Protein AF-A0A3D2B593-F1 (afdb_monomer_lite)

Radius of gyration: 23.23 Å; chains: 1; bounding box: 42×54×60 Å

pLDDT: mean 87.61, std 13.15, range [42.5, 98.06]

Secondary structure (DSSP, 8-state):
----------------HHHHHHHHHHHHHHHHHHHH-HHHHHHHHHHHHHHHHHHHHHHHHHHHHHHHHHHHHHHHSGGGG--SS-TT---SS-HHHHHHHHHHHH--HHHHHH-

Foldseek 3Di:
DDDPPPPPPPPPPDPPCVVVVVVVVVVVVLVVCCVVCVVVNVVVVVVVVVVCCVPCVVVVVVVVVVVVVVVVCCCPDPVVVDDPDPPPDDDPDDPVVVVVVVVVVPDDPCVVVPD

Sequence (115 aa):
MSENNTIPQKSESKINKAVFYTSALLIFLLVAFAAIFPDVADKNFKLLQQQIFTNASWFYILAVALILLSVTFLGLSRYGDIKLGPDHAQPDFSYHSWFAMLFSAGMGIGLMFFG

Structure (mmCIF, N/CA/C/O backbone):
data_AF-A0A3D2B593-F1
#
_entry.id   AF-A0A3D2B593-F1
#
loop_
_atom_site.group_PDB
_atom_site.id
_atom_site.type_symbol
_atom_site.label_atom_id
_atom_site.label_alt_id
_atom_site.label_comp_id
_atom_site.label_asym_id
_atom_site.label_entity_id
_atom_site.label_seq_id
_atom_site.pdbx_PDB_ins_code
_atom_site.Cartn_x
_atom_site.Cartn_y
_atom_site.Cartn_z
_atom_site.occupancy
_atom_site.B_iso_or_equiv
_atom_site.auth_seq_id
_atom_site.auth_comp_id
_atom_site.auth_asym_id
_atom_site.auth_atom_id
_atom_site.pdbx_PDB_model_num
ATOM 1 N N . MET A 1 1 ? 2.893 -36.546 -38.724 1.00 47.88 1 MET A N 1
ATOM 2 C CA . MET A 1 1 ? 3.255 -37.332 -37.524 1.00 47.88 1 MET A CA 1
ATOM 3 C C . MET A 1 1 ? 4.304 -36.510 -36.778 1.00 47.88 1 MET A C 1
ATOM 5 O O . MET A 1 1 ? 5.414 -36.428 -37.273 1.00 47.88 1 MET A O 1
ATOM 9 N N . SER A 1 2 ? 4.013 -35.723 -35.745 1.00 42.50 2 SER A N 1
ATOM 10 C CA . SER A 1 2 ? 3.053 -35.930 -34.658 1.00 42.50 2 SER A CA 1
ATOM 11 C C . SER A 1 2 ? 2.514 -34.588 -34.144 1.00 42.50 2 SER A C 1
ATOM 13 O O . SER A 1 2 ? 3.289 -33.727 -33.736 1.00 42.50 2 SER A O 1
ATOM 15 N N . GLU A 1 3 ? 1.191 -34.425 -34.148 1.00 51.22 3 GLU A N 1
ATOM 16 C CA . GLU A 1 3 ? 0.495 -33.386 -33.384 1.00 51.22 3 GLU A CA 1
ATOM 17 C C . GLU A 1 3 ? 0.618 -33.732 -31.896 1.00 51.22 3 GLU A C 1
ATOM 19 O O . GLU A 1 3 ? 0.058 -34.724 -31.429 1.00 51.22 3 GLU A O 1
ATOM 24 N N . ASN A 1 4 ? 1.403 -32.957 -31.146 1.00 47.59 4 ASN A N 1
ATOM 25 C CA . ASN A 1 4 ? 1.475 -33.107 -29.699 1.00 47.59 4 ASN A CA 1
ATOM 26 C C . ASN A 1 4 ? 0.352 -32.269 -29.077 1.00 47.59 4 ASN A C 1
ATOM 28 O O . ASN A 1 4 ? 0.497 -31.066 -28.870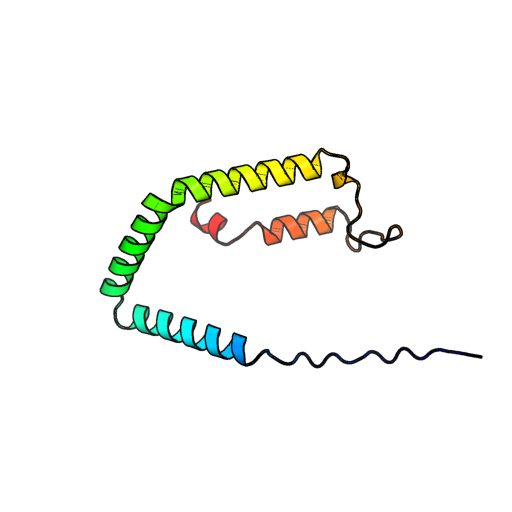 1.00 47.59 4 ASN A O 1
ATOM 32 N N . ASN A 1 5 ? -0.785 -32.922 -28.837 1.00 55.38 5 ASN A N 1
ATOM 33 C CA . ASN A 1 5 ? -1.929 -32.393 -28.104 1.00 55.38 5 ASN A CA 1
ATOM 34 C C . ASN A 1 5 ? -1.509 -31.938 -26.697 1.00 55.38 5 ASN A C 1
ATOM 36 O O . ASN A 1 5 ? -1.532 -32.719 -25.744 1.00 55.38 5 ASN A O 1
ATOM 40 N N . THR A 1 6 ? -1.177 -30.660 -26.533 1.00 55.84 6 THR A N 1
ATOM 41 C CA . THR A 1 6 ? -1.102 -30.026 -25.215 1.00 55.84 6 THR A CA 1
ATOM 42 C C . THR A 1 6 ? -2.525 -29.780 -24.727 1.00 55.84 6 THR A C 1
ATOM 44 O O . THR A 1 6 ? -3.096 -28.710 -24.933 1.00 55.84 6 THR A O 1
ATOM 47 N N . ILE A 1 7 ? -3.124 -30.809 -24.123 1.00 59.69 7 ILE A N 1
ATOM 48 C CA . ILE A 1 7 ? -4.395 -30.704 -23.402 1.00 59.69 7 ILE A CA 1
ATOM 49 C C . ILE A 1 7 ? -4.259 -29.534 -22.414 1.00 59.69 7 ILE A C 1
ATOM 51 O O . ILE A 1 7 ? -3.348 -29.573 -21.579 1.00 59.69 7 ILE A O 1
ATOM 55 N N . PRO A 1 8 ? -5.114 -28.495 -22.479 1.00 54.91 8 PRO A N 1
ATOM 56 C CA . PRO A 1 8 ? -5.094 -27.430 -21.492 1.00 54.91 8 PRO A CA 1
ATOM 57 C C . PRO A 1 8 ? -5.404 -28.055 -20.132 1.00 54.91 8 PRO A C 1
ATOM 59 O O . PRO A 1 8 ? -6.525 -28.494 -19.869 1.00 54.91 8 PRO A O 1
ATOM 62 N N . GLN A 1 9 ? -4.383 -28.149 -19.279 1.00 54.50 9 GLN A N 1
ATOM 63 C CA . GLN A 1 9 ? -4.529 -28.554 -17.888 1.00 54.50 9 GLN A CA 1
ATOM 64 C C . GLN A 1 9 ? -5.443 -27.527 -17.223 1.00 54.50 9 GLN A C 1
ATOM 66 O O . GLN A 1 9 ? -5.027 -26.414 -16.901 1.00 54.50 9 GLN A O 1
ATOM 71 N N . LYS A 1 10 ? -6.722 -27.884 -17.082 1.00 48.94 10 LYS A N 1
ATOM 72 C CA . LYS A 1 10 ? -7.717 -27.110 -16.347 1.00 48.94 10 LYS A CA 1
ATOM 73 C C . LYS A 1 10 ? -7.244 -27.049 -14.898 1.00 48.94 10 LYS A C 1
ATOM 75 O O . LYS A 1 10 ? -7.499 -27.963 -14.120 1.00 48.94 10 LYS A O 1
ATOM 80 N N . SER A 1 11 ? -6.512 -25.991 -14.560 1.00 59.31 11 SER A N 1
ATOM 81 C CA . SER A 1 11 ? -6.185 -25.656 -13.181 1.00 59.31 11 SER A CA 1
ATOM 82 C C . SER A 1 11 ? -7.510 -25.450 -12.460 1.00 59.31 11 SER A C 1
ATOM 84 O O . SER A 1 11 ? -8.182 -24.432 -12.643 1.00 59.31 11 SER A O 1
ATOM 86 N N . GLU A 1 12 ? -7.949 -26.455 -11.703 1.00 62.50 12 GLU A N 1
ATOM 87 C CA . GLU A 1 12 ? -8.995 -26.229 -10.724 1.00 62.50 12 GLU A CA 1
ATOM 88 C C . GLU A 1 12 ? -8.442 -25.212 -9.734 1.00 62.50 12 GLU A C 1
ATOM 90 O O . GLU A 1 12 ? -7.607 -25.535 -8.889 1.00 62.50 12 GLU A O 1
ATOM 95 N N . SER A 1 13 ? -8.893 -23.968 -9.878 1.00 63.12 13 SER A N 1
ATOM 96 C CA . SER A 1 13 ? -8.736 -22.916 -8.885 1.00 63.12 13 SER A CA 1
ATOM 97 C C . SER A 1 13 ? -9.388 -23.395 -7.587 1.00 63.12 13 SER A C 1
ATOM 99 O O . SER A 1 13 ? -10.582 -23.213 -7.345 1.00 63.12 13 SER A O 1
ATOM 101 N N . LYS A 1 14 ? -8.615 -24.113 -6.772 1.00 77.94 14 LYS A N 1
ATOM 102 C CA . LYS A 1 14 ? -9.037 -24.551 -5.448 1.00 77.94 14 LYS A CA 1
ATOM 103 C C . LYS A 1 14 ? -8.734 -23.416 -4.492 1.00 77.94 14 LYS A C 1
ATOM 105 O O . LYS A 1 14 ? -7.576 -23.067 -4.275 1.00 77.94 14 LYS A O 1
ATOM 110 N N . ILE A 1 15 ? -9.789 -22.849 -3.913 1.00 79.94 15 ILE A N 1
ATOM 111 C CA . ILE A 1 15 ? -9.668 -21.869 -2.836 1.00 79.94 15 ILE A CA 1
ATOM 112 C C . ILE A 1 15 ? -8.775 -22.465 -1.749 1.00 79.94 15 ILE A C 1
ATOM 114 O O . ILE A 1 15 ? -9.040 -23.562 -1.243 1.00 79.94 15 ILE A O 1
ATOM 118 N N . ASN A 1 16 ? -7.730 -21.729 -1.370 1.00 86.81 16 ASN A N 1
ATOM 119 C CA . ASN A 1 16 ? -6.934 -22.075 -0.205 1.00 86.81 16 ASN A CA 1
ATOM 120 C C . ASN A 1 16 ? -7.796 -21.857 1.043 1.00 86.81 16 ASN A C 1
ATOM 122 O O . ASN A 1 16 ? -7.889 -20.750 1.573 1.00 86.81 16 ASN A O 1
ATOM 126 N N . LYS A 1 17 ? -8.457 -22.932 1.482 1.00 87.31 17 LYS A N 1
ATOM 127 C CA . LYS A 1 17 ? -9.410 -22.918 2.597 1.00 87.31 17 LYS A CA 1
ATOM 128 C C . LYS A 1 17 ? -8.782 -22.332 3.864 1.00 87.31 17 LYS A C 1
ATOM 130 O O . LYS A 1 17 ? -9.435 -21.558 4.551 1.00 87.31 17 LYS A O 1
ATOM 135 N N . ALA A 1 18 ? -7.515 -22.644 4.140 1.00 88.81 18 ALA A N 1
ATOM 136 C CA . ALA A 1 18 ? -6.828 -22.152 5.329 1.00 88.81 18 ALA A CA 1
ATOM 137 C C . ALA A 1 18 ? -6.692 -20.622 5.315 1.00 88.81 18 ALA A C 1
ATOM 139 O O . ALA A 1 18 ? -7.015 -19.978 6.307 1.00 88.81 18 ALA A O 1
ATOM 140 N N . VAL A 1 19 ? -6.295 -20.027 4.187 1.00 92.38 19 VAL A N 1
ATOM 141 C CA . VAL A 1 19 ? -6.152 -18.565 4.069 1.00 92.38 19 VAL A CA 1
ATOM 142 C C . VAL A 1 19 ? -7.521 -17.888 4.028 1.00 92.38 19 VAL A C 1
ATOM 144 O O . VAL A 1 19 ? -7.751 -16.912 4.732 1.00 92.38 19 VAL A O 1
ATOM 147 N N . PHE A 1 20 ? -8.467 -18.444 3.267 1.00 92.75 20 PHE A N 1
ATOM 148 C CA . PHE A 1 20 ? -9.794 -17.850 3.119 1.00 92.75 20 PHE A CA 1
ATOM 149 C C . PHE A 1 20 ? -10.554 -17.785 4.448 1.00 92.75 20 PHE A C 1
ATOM 151 O O . PHE A 1 20 ? -11.024 -16.716 4.830 1.00 92.75 20 PHE A O 1
ATOM 158 N N . TYR A 1 21 ? -10.647 -18.901 5.179 1.00 94.44 21 TYR A N 1
ATOM 159 C CA . TYR A 1 21 ? -11.406 -18.927 6.430 1.00 94.44 21 TYR A CA 1
ATOM 160 C C . TYR A 1 21 ? -10.722 -18.138 7.547 1.00 94.44 21 TYR A C 1
ATOM 162 O O . TYR A 1 21 ? -11.417 -17.486 8.322 1.00 94.44 21 TYR A O 1
ATOM 170 N N . THR A 1 22 ? -9.386 -18.143 7.622 1.00 95.19 22 THR A N 1
ATOM 171 C CA . THR A 1 22 ? -8.675 -17.362 8.648 1.00 95.19 22 THR A CA 1
ATOM 172 C C . THR A 1 22 ? -8.809 -15.861 8.403 1.00 95.19 22 THR A C 1
ATOM 174 O O . THR A 1 22 ? -9.184 -15.137 9.326 1.00 95.19 22 THR A O 1
ATOM 177 N N . SER A 1 23 ? -8.598 -15.386 7.171 1.00 95.44 23 SER A N 1
ATOM 178 C CA . SER A 1 23 ? -8.781 -13.970 6.832 1.00 95.44 23 SER A CA 1
ATOM 179 C C . SER A 1 23 ? -10.236 -13.524 6.981 1.00 95.44 23 SER A C 1
ATOM 181 O O . SER A 1 23 ? -10.486 -12.480 7.580 1.00 95.44 23 SER A O 1
ATOM 183 N N . ALA A 1 24 ? -11.203 -14.314 6.499 1.00 95.06 24 ALA A N 1
ATOM 184 C CA . ALA A 1 24 ? -12.621 -13.972 6.603 1.00 95.06 24 ALA A CA 1
ATOM 185 C C . ALA A 1 24 ? -13.089 -13.890 8.062 1.00 95.06 24 ALA A C 1
ATOM 187 O O . ALA A 1 24 ? -13.775 -12.937 8.427 1.00 95.06 24 ALA A O 1
ATOM 188 N N . LEU A 1 25 ? -12.685 -14.846 8.906 1.00 96.62 25 LEU A N 1
ATOM 189 C CA . LEU A 1 25 ? -13.031 -14.839 10.327 1.00 96.62 25 LEU A CA 1
ATOM 190 C C . LEU A 1 25 ? -12.417 -13.632 11.046 1.00 96.62 25 LEU A C 1
ATOM 192 O O . LEU A 1 25 ? -13.106 -12.974 11.820 1.00 96.62 25 LEU A O 1
ATOM 196 N N . LEU A 1 26 ? -11.150 -13.309 10.765 1.00 96.50 26 LEU A N 1
ATOM 197 C CA . LEU A 1 26 ? -10.469 -12.165 11.377 1.00 96.50 26 LEU A CA 1
ATOM 198 C C . LEU A 1 26 ? -11.150 -10.845 10.997 1.00 96.50 26 LEU A C 1
ATOM 200 O O . LEU A 1 26 ? -11.460 -10.043 11.878 1.00 96.50 26 LEU A O 1
ATOM 204 N N . ILE A 1 27 ? -11.439 -10.644 9.707 1.00 96.44 27 ILE A N 1
ATOM 205 C CA . ILE A 1 27 ? -12.150 -9.451 9.224 1.00 96.44 27 ILE A CA 1
ATOM 206 C C . ILE A 1 27 ? -13.536 -9.365 9.865 1.00 96.44 27 ILE A C 1
ATOM 208 O O . ILE A 1 27 ? -13.910 -8.308 10.369 1.00 96.44 27 ILE A O 1
ATOM 212 N N . PHE A 1 28 ? -14.281 -10.473 9.889 1.00 96.81 28 PHE A N 1
ATOM 213 C CA . PHE A 1 28 ? -15.618 -10.509 10.474 1.00 96.81 28 PHE A CA 1
ATOM 214 C C . PHE A 1 28 ? -15.607 -10.119 11.956 1.00 96.81 28 PHE A C 1
ATOM 216 O O . PHE A 1 28 ? -16.406 -9.282 12.369 1.00 96.81 28 PHE A O 1
ATOM 223 N N . LEU A 1 29 ? -14.680 -10.667 12.747 1.00 96.19 29 LEU A N 1
ATOM 224 C CA . LEU A 1 29 ? -14.545 -10.329 14.166 1.00 96.19 29 LEU A CA 1
ATOM 225 C C . LEU A 1 29 ? -14.169 -8.860 14.378 1.00 96.19 29 LEU A C 1
ATOM 227 O O . LEU A 1 29 ? -14.733 -8.213 15.258 1.00 96.19 29 LEU A O 1
ATOM 231 N N . LEU A 1 30 ? -13.254 -8.321 13.567 1.00 95.31 30 LEU A N 1
ATOM 232 C CA . LEU A 1 30 ? -12.835 -6.923 13.665 1.00 95.31 30 LEU A CA 1
ATOM 233 C C . LEU A 1 30 ? -13.993 -5.963 13.348 1.00 95.31 30 LEU A C 1
ATOM 235 O O . LEU A 1 30 ? -14.215 -4.999 14.082 1.00 95.31 30 LEU A O 1
ATOM 239 N N . VAL A 1 31 ? -14.766 -6.258 12.299 1.00 96.25 31 VAL A N 1
ATOM 240 C CA . VAL A 1 31 ? -15.956 -5.480 11.923 1.00 96.25 31 VAL A CA 1
ATOM 241 C C . VAL A 1 31 ? -17.046 -5.599 12.986 1.00 96.25 31 VAL A C 1
ATOM 243 O O . VAL A 1 31 ? -17.609 -4.584 13.387 1.00 96.25 31 VAL A O 1
ATOM 246 N N . ALA A 1 32 ? -17.322 -6.807 13.486 1.00 96.06 32 ALA A N 1
ATOM 247 C CA . ALA A 1 32 ? -18.313 -7.019 14.539 1.00 96.06 32 ALA A CA 1
ATOM 248 C C . ALA A 1 32 ? -17.944 -6.264 15.827 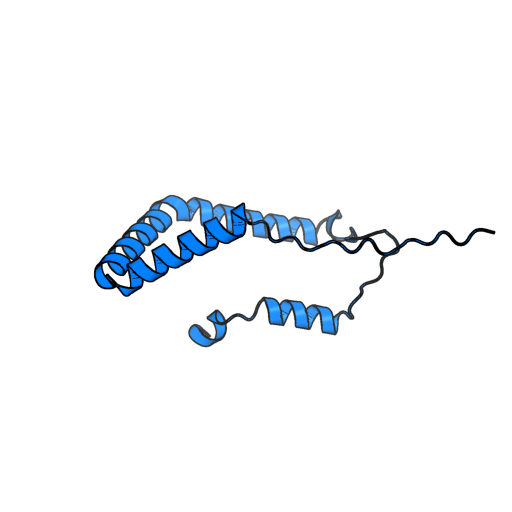1.00 96.06 32 ALA A C 1
ATOM 250 O O . ALA A 1 32 ? -18.795 -5.605 16.419 1.00 96.06 32 ALA A O 1
ATOM 251 N N . PHE A 1 33 ? -16.671 -6.295 16.231 1.00 94.38 33 PHE A N 1
ATOM 252 C CA . PHE A 1 33 ? -16.179 -5.537 17.380 1.00 94.38 33 PHE A CA 1
ATOM 253 C C . PHE A 1 33 ? -16.368 -4.025 17.198 1.00 94.38 33 PHE A C 1
ATOM 255 O O . PHE A 1 33 ? -16.924 -3.370 18.081 1.00 94.38 33 PHE A O 1
ATOM 262 N N . ALA A 1 34 ? -15.969 -3.483 16.043 1.00 93.81 34 ALA A N 1
ATOM 263 C CA . ALA A 1 34 ? -16.124 -2.061 15.742 1.00 93.81 34 ALA A CA 1
ATOM 264 C C . ALA A 1 34 ? -17.599 -1.626 15.650 1.00 93.81 34 ALA A C 1
ATOM 266 O O . ALA A 1 34 ? -17.930 -0.510 16.039 1.00 93.81 34 ALA A O 1
ATOM 267 N N . ALA A 1 35 ? -18.488 -2.504 15.175 1.00 95.12 35 ALA A N 1
ATOM 268 C CA . ALA A 1 35 ? -19.917 -2.223 15.058 1.00 95.12 35 ALA A CA 1
ATOM 269 C C . ALA A 1 35 ? -20.649 -2.239 16.411 1.00 95.12 35 ALA A C 1
ATOM 271 O O . ALA A 1 35 ? -21.560 -1.441 16.616 1.00 95.12 35 ALA A O 1
ATOM 272 N N . ILE A 1 36 ? -20.269 -3.135 17.331 1.00 96.50 36 ILE A N 1
ATOM 273 C CA . ILE A 1 36 ? -20.917 -3.253 18.649 1.00 96.50 36 ILE A CA 1
ATOM 274 C C . ILE A 1 36 ? -20.379 -2.194 19.626 1.00 96.50 36 ILE A C 1
ATOM 276 O O . ILE A 1 36 ? -21.150 -1.644 20.411 1.00 96.50 36 ILE A O 1
ATOM 280 N N . PHE A 1 37 ? -19.076 -1.888 19.579 1.00 95.12 37 PHE A N 1
ATOM 281 C CA . PHE A 1 37 ? -18.417 -0.958 20.507 1.00 95.12 37 PHE A CA 1
ATOM 282 C C . PHE A 1 37 ? -17.609 0.127 19.770 1.00 95.12 37 PHE A C 1
ATOM 284 O O . PHE A 1 37 ? -16.376 0.146 19.862 1.00 95.12 37 PHE A O 1
ATOM 291 N N . PRO A 1 38 ? -18.274 1.060 19.065 1.00 92.81 38 PRO A N 1
ATOM 292 C CA . PRO A 1 38 ? -17.602 2.033 18.204 1.00 92.81 38 PRO A CA 1
ATOM 293 C C . PRO A 1 38 ? -16.644 2.962 18.965 1.00 92.81 38 PRO A C 1
ATOM 295 O O . PRO A 1 38 ? -15.506 3.136 18.538 1.00 92.81 38 PRO A O 1
ATOM 298 N N . ASP A 1 39 ? -17.047 3.496 20.122 1.00 93.56 39 ASP A N 1
ATOM 299 C CA . ASP A 1 39 ? -16.220 4.445 20.890 1.00 93.56 39 ASP A CA 1
ATOM 300 C C . ASP A 1 39 ? -14.941 3.797 21.444 1.00 93.56 39 ASP A C 1
ATOM 302 O O . ASP A 1 39 ? -13.857 4.387 21.451 1.00 93.56 39 ASP A O 1
ATOM 306 N N . VAL A 1 40 ? -15.057 2.546 21.903 1.00 92.69 40 VAL A N 1
ATOM 307 C CA . VAL A 1 40 ? -13.917 1.774 22.409 1.00 92.69 40 VAL A CA 1
ATOM 308 C C . VAL A 1 40 ? -12.988 1.408 21.256 1.00 92.69 40 VAL A C 1
ATOM 310 O O . VAL A 1 40 ? -11.770 1.538 21.401 1.00 92.69 40 VAL A O 1
ATOM 313 N N . ALA A 1 41 ? -13.535 0.979 20.117 1.00 92.81 41 ALA A N 1
ATOM 314 C CA . ALA A 1 41 ? -12.754 0.660 18.929 1.00 92.81 41 ALA A CA 1
ATOM 315 C C . ALA A 1 41 ? -11.983 1.885 18.417 1.00 92.81 41 ALA A C 1
ATOM 317 O O . ALA A 1 41 ? -10.771 1.795 18.233 1.00 92.81 41 ALA A O 1
ATOM 318 N N . ASP A 1 42 ? -12.637 3.042 18.294 1.00 93.81 42 ASP A N 1
ATOM 319 C CA . ASP A 1 42 ? -12.012 4.296 17.858 1.00 93.81 42 ASP A CA 1
ATOM 320 C C . ASP A 1 42 ? -10.848 4.706 18.772 1.00 93.81 42 ASP A C 1
ATOM 322 O O . ASP A 1 42 ? -9.736 4.954 18.298 1.00 93.81 42 ASP A O 1
ATOM 326 N N . LYS A 1 43 ? -11.054 4.687 20.096 1.00 95.31 43 LYS A N 1
ATOM 327 C CA . LYS A 1 43 ? -9.992 5.013 21.061 1.00 95.31 43 LYS A CA 1
ATOM 328 C C . LYS A 1 43 ? -8.798 4.062 20.949 1.00 95.31 43 LYS A C 1
ATOM 330 O O . LYS A 1 43 ? -7.654 4.517 20.970 1.00 95.31 43 LYS A O 1
ATOM 335 N N . ASN A 1 44 ? -9.048 2.756 20.843 1.00 94.12 44 ASN A N 1
ATOM 336 C CA . ASN A 1 44 ? -7.981 1.759 20.731 1.00 94.12 44 ASN A CA 1
ATOM 337 C C . ASN A 1 44 ? -7.232 1.880 19.399 1.00 94.12 44 ASN A C 1
ATOM 339 O O . ASN A 1 44 ? -6.002 1.853 19.393 1.00 94.12 44 ASN A O 1
ATOM 343 N N . PHE A 1 45 ? -7.944 2.067 18.284 1.00 94.06 45 PHE A N 1
ATOM 344 C CA . PHE A 1 45 ? -7.324 2.247 16.973 1.00 94.06 45 PHE A CA 1
ATOM 345 C C . PHE A 1 45 ? -6.497 3.526 16.902 1.00 94.06 45 PHE A C 1
ATOM 347 O O . PHE A 1 45 ? -5.379 3.476 16.398 1.00 94.06 45 PHE A O 1
ATOM 354 N N . LYS A 1 46 ? -6.971 4.639 17.472 1.00 95.12 46 LYS A N 1
ATOM 355 C CA . LYS A 1 46 ? -6.198 5.889 17.547 1.00 95.12 46 LYS A CA 1
ATOM 356 C C . LYS A 1 46 ? -4.948 5.751 18.408 1.00 95.12 46 LYS A C 1
ATOM 358 O O . LYS A 1 46 ? -3.884 6.205 17.996 1.00 95.12 46 LYS A O 1
ATOM 363 N N . LEU A 1 47 ? -5.055 5.106 19.572 1.00 95.38 47 LEU A N 1
ATOM 364 C CA . LEU A 1 47 ? -3.901 4.838 20.433 1.00 95.38 47 LEU A CA 1
ATOM 365 C C . LEU A 1 47 ? -2.859 3.987 19.693 1.00 95.38 47 LEU A C 1
ATOM 367 O O . LEU A 1 47 ? -1.683 4.347 19.651 1.00 95.38 47 LEU A O 1
ATOM 371 N N . LEU A 1 48 ? -3.299 2.890 19.070 1.00 94.69 48 LEU A N 1
ATOM 372 C CA . LEU A 1 48 ? -2.428 1.991 18.318 1.00 94.69 48 LEU A CA 1
ATOM 373 C C . LEU A 1 48 ? -1.795 2.701 17.118 1.00 94.69 48 LEU A C 1
ATOM 375 O O . LEU A 1 48 ? -0.589 2.594 16.907 1.00 94.69 48 LEU A O 1
ATOM 379 N N . GLN A 1 49 ? -2.589 3.466 16.366 1.00 93.31 49 GLN A N 1
ATOM 380 C CA . GLN A 1 49 ? -2.111 4.299 15.271 1.00 93.31 49 GLN A CA 1
ATOM 381 C C . GLN A 1 49 ? -1.018 5.243 15.773 1.00 93.31 49 GLN A C 1
ATOM 383 O O . GLN A 1 49 ? 0.086 5.223 15.237 1.00 93.31 49 GLN A O 1
ATOM 388 N N . GLN A 1 50 ? -1.275 6.019 16.828 1.00 95.62 50 GLN A N 1
ATOM 389 C CA . GLN A 1 50 ? -0.295 6.948 17.388 1.00 95.62 50 GLN A CA 1
ATOM 390 C C . GLN A 1 50 ? 0.995 6.229 17.798 1.00 95.62 50 GLN A C 1
ATOM 392 O O . GLN A 1 50 ? 2.079 6.692 17.456 1.00 95.62 50 GLN A O 1
ATOM 397 N N . GLN A 1 51 ? 0.898 5.080 18.471 1.00 93.81 51 GLN A N 1
ATOM 398 C CA . GLN A 1 51 ? 2.070 4.295 18.862 1.00 93.81 51 GLN A CA 1
ATOM 399 C C . GLN A 1 51 ? 2.875 3.808 17.653 1.00 93.81 51 GLN A C 1
ATOM 401 O O . GLN A 1 51 ? 4.105 3.904 17.665 1.00 93.81 51 GLN A O 1
ATOM 406 N N . ILE A 1 52 ? 2.208 3.317 16.607 1.00 94.62 52 ILE A N 1
ATOM 407 C CA . ILE A 1 52 ? 2.872 2.904 15.366 1.00 94.62 52 ILE A CA 1
ATOM 408 C C . ILE A 1 52 ? 3.544 4.110 14.717 1.00 94.62 52 ILE A C 1
ATOM 410 O O . ILE A 1 52 ? 4.721 4.031 14.387 1.00 94.62 52 ILE A O 1
ATOM 414 N N . PHE A 1 53 ? 2.855 5.242 14.583 1.00 93.56 53 PHE A N 1
ATOM 415 C CA . PHE A 1 53 ? 3.448 6.445 14.006 1.00 93.56 53 PHE A CA 1
ATOM 416 C C . PHE A 1 53 ? 4.661 6.910 14.817 1.00 93.56 53 PHE A C 1
ATOM 418 O O . PHE A 1 53 ? 5.737 7.067 14.249 1.00 93.56 53 PHE A O 1
ATOM 425 N N . THR A 1 54 ? 4.560 7.063 16.135 1.00 93.69 54 THR A N 1
ATOM 426 C CA . THR A 1 54 ? 5.684 7.539 16.955 1.00 93.69 54 THR A CA 1
ATOM 427 C C . THR A 1 54 ? 6.915 6.632 16.853 1.00 93.69 54 THR A C 1
ATOM 429 O O . THR A 1 54 ? 8.029 7.141 16.760 1.00 93.69 54 THR A O 1
ATOM 432 N N . ASN A 1 55 ? 6.738 5.308 16.822 1.00 93.69 55 ASN A N 1
ATOM 433 C CA . ASN A 1 55 ? 7.867 4.371 16.848 1.00 93.69 55 ASN A CA 1
ATOM 434 C C . ASN A 1 55 ? 8.355 3.935 15.455 1.00 93.69 55 ASN A C 1
ATOM 436 O O . ASN A 1 55 ? 9.547 3.697 15.276 1.00 93.69 55 ASN A O 1
ATOM 440 N N . ALA A 1 56 ? 7.465 3.826 14.468 1.00 94.56 56 ALA A N 1
ATOM 441 C CA . ALA A 1 56 ? 7.765 3.291 13.138 1.00 94.56 56 ALA A CA 1
ATOM 442 C C . ALA A 1 56 ? 7.918 4.371 12.053 1.00 94.56 56 ALA A C 1
ATOM 444 O O . ALA A 1 56 ? 8.310 4.032 10.938 1.00 94.56 56 ALA A O 1
ATOM 445 N N . SER A 1 57 ? 7.667 5.659 12.343 1.00 93.75 57 SER A N 1
ATOM 446 C CA . SER A 1 57 ? 7.796 6.731 11.334 1.00 93.75 57 SER A CA 1
ATOM 447 C C . SER A 1 57 ? 9.186 6.801 10.708 1.00 93.75 57 SER A C 1
ATOM 449 O O . SER A 1 57 ? 9.300 6.959 9.497 1.00 93.75 57 SER A O 1
ATOM 451 N N . TRP A 1 58 ? 10.251 6.655 11.501 1.00 94.38 58 TRP A N 1
ATOM 452 C CA . TRP A 1 58 ? 11.619 6.702 10.972 1.00 94.38 58 TRP A CA 1
ATOM 453 C C . TRP A 1 58 ? 11.878 5.555 9.984 1.00 94.38 58 TRP A C 1
ATOM 455 O O . TRP A 1 58 ? 12.463 5.770 8.924 1.00 94.38 58 TRP A O 1
ATOM 465 N N . PHE A 1 59 ? 11.385 4.353 10.302 1.00 95.88 59 PHE A N 1
ATOM 466 C CA . PHE A 1 59 ? 11.497 3.182 9.441 1.00 95.88 59 PHE A CA 1
ATOM 467 C C . PHE A 1 59 ? 10.655 3.353 8.176 1.00 95.88 59 PHE A C 1
ATOM 469 O O . PHE A 1 59 ? 11.131 3.054 7.086 1.00 95.88 59 PHE A O 1
ATOM 476 N N . TYR A 1 60 ? 9.441 3.895 8.302 1.00 94.75 60 TYR A N 1
ATOM 477 C CA . TYR A 1 60 ? 8.576 4.210 7.167 1.00 94.75 60 TYR A CA 1
ATOM 478 C C . TYR A 1 60 ? 9.245 5.195 6.196 1.00 94.75 60 TYR A C 1
ATOM 480 O O . TYR A 1 60 ? 9.313 4.919 5.000 1.00 94.75 60 TYR A O 1
ATOM 488 N N . ILE A 1 61 ? 9.800 6.304 6.700 1.00 96.00 61 ILE A N 1
ATOM 489 C CA . ILE A 1 61 ? 10.499 7.306 5.877 1.00 96.00 61 ILE A CA 1
ATOM 490 C C . ILE A 1 61 ? 11.704 6.676 5.168 1.00 96.00 61 ILE A C 1
ATOM 492 O O . ILE A 1 61 ? 11.890 6.884 3.969 1.00 96.00 61 ILE A O 1
ATOM 496 N N . LEU A 1 62 ? 12.494 5.871 5.884 1.00 97.44 62 LEU A N 1
ATOM 497 C CA . LEU A 1 62 ? 13.642 5.172 5.310 1.00 97.44 62 LEU A CA 1
ATOM 498 C C . LEU A 1 62 ? 13.214 4.167 4.236 1.00 97.44 62 LEU A C 1
ATOM 500 O O . LEU A 1 62 ? 13.819 4.133 3.168 1.00 97.44 62 LEU A O 1
ATOM 504 N N . ALA A 1 63 ? 12.167 3.379 4.483 1.00 97.19 63 ALA A N 1
ATOM 505 C CA . ALA A 1 63 ? 11.654 2.402 3.530 1.00 97.19 63 ALA A CA 1
ATOM 506 C C . ALA A 1 63 ? 11.153 3.076 2.245 1.00 97.19 63 ALA A C 1
ATOM 508 O O . ALA A 1 63 ? 11.509 2.640 1.152 1.00 97.19 63 ALA A O 1
ATOM 509 N N . VAL A 1 64 ? 10.391 4.169 2.361 1.00 97.31 64 VAL A N 1
ATOM 510 C CA . VAL A 1 64 ? 9.928 4.949 1.201 1.00 97.31 64 VAL A CA 1
ATOM 511 C C . VAL A 1 64 ? 11.111 5.531 0.429 1.00 97.31 64 VAL A C 1
ATOM 513 O O . VAL A 1 64 ? 11.159 5.402 -0.795 1.00 97.31 64 VAL A O 1
ATOM 516 N N . ALA A 1 65 ? 12.095 6.110 1.122 1.00 97.81 65 ALA A N 1
ATOM 517 C CA . ALA A 1 65 ? 13.306 6.620 0.487 1.00 97.81 65 ALA A CA 1
ATOM 518 C C . ALA A 1 65 ? 14.082 5.505 -0.236 1.00 97.81 65 ALA A C 1
ATOM 520 O O . ALA A 1 65 ? 14.497 5.687 -1.378 1.00 97.81 65 ALA A O 1
ATOM 521 N N . LEU A 1 66 ? 14.229 4.332 0.385 1.00 98.06 66 LEU A N 1
ATOM 522 C CA . LEU A 1 66 ? 14.919 3.185 -0.201 1.00 98.06 66 LEU A CA 1
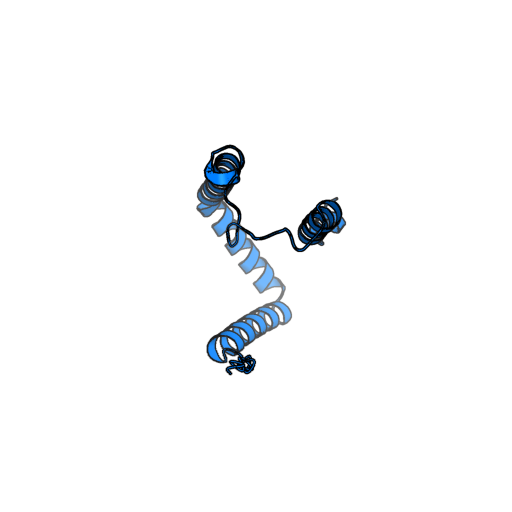ATOM 523 C C . LEU A 1 66 ? 14.187 2.660 -1.436 1.00 98.06 66 LEU A C 1
ATOM 525 O O . LEU A 1 66 ? 14.836 2.402 -2.448 1.00 98.06 66 LEU A O 1
ATOM 529 N N . ILE A 1 67 ? 12.859 2.530 -1.390 1.00 97.94 67 ILE A N 1
ATOM 530 C CA . ILE A 1 67 ? 12.054 2.112 -2.547 1.00 97.94 67 ILE A CA 1
ATOM 531 C C . ILE A 1 67 ? 12.193 3.133 -3.678 1.00 97.94 67 ILE A C 1
ATOM 533 O O . ILE A 1 67 ? 12.446 2.739 -4.814 1.00 97.94 67 ILE A O 1
ATOM 537 N N . LEU A 1 68 ? 12.098 4.432 -3.378 1.00 97.81 68 LEU A N 1
ATOM 538 C CA . LEU A 1 68 ? 12.252 5.493 -4.375 1.00 97.81 68 LEU A CA 1
ATOM 539 C C . LEU A 1 68 ? 13.635 5.449 -5.034 1.00 97.81 68 LEU A C 1
ATOM 541 O O . LEU A 1 68 ? 13.735 5.476 -6.263 1.00 97.81 68 LEU A O 1
ATOM 545 N N . LEU A 1 69 ? 14.695 5.338 -4.231 1.00 97.69 69 LEU A N 1
ATOM 546 C CA . LEU A 1 69 ? 16.062 5.198 -4.731 1.00 97.69 69 LEU A CA 1
ATOM 547 C C . LEU A 1 69 ? 16.230 3.916 -5.547 1.00 97.69 69 LEU A C 1
ATOM 549 O O . LEU A 1 69 ? 16.864 3.953 -6.595 1.00 97.69 69 LEU A O 1
ATOM 553 N N . SER A 1 70 ? 15.631 2.807 -5.115 1.00 97.00 70 SER A N 1
ATOM 554 C CA . SER A 1 70 ? 15.704 1.523 -5.818 1.00 97.00 70 SER A CA 1
ATOM 555 C C . SER A 1 70 ? 15.014 1.589 -7.176 1.00 97.00 70 SER A C 1
ATOM 557 O O . SER A 1 70 ? 15.610 1.197 -8.172 1.00 97.00 70 SER A O 1
ATOM 559 N N . VAL A 1 71 ? 13.796 2.130 -7.253 1.00 96.12 71 VAL A N 1
ATOM 560 C CA . VAL A 1 71 ? 13.063 2.284 -8.522 1.00 96.12 71 VAL A CA 1
ATOM 561 C C . VAL A 1 71 ? 13.778 3.269 -9.447 1.00 96.12 71 VAL A C 1
ATOM 563 O O . VAL A 1 71 ? 13.914 2.994 -10.636 1.00 96.12 71 VAL A O 1
ATOM 566 N N . THR A 1 72 ? 14.303 4.373 -8.908 1.00 96.62 72 THR A N 1
ATOM 567 C CA . THR A 1 72 ? 15.091 5.344 -9.686 1.00 96.62 72 THR A CA 1
ATOM 568 C C . THR A 1 72 ? 16.375 4.710 -10.221 1.00 96.62 72 THR A C 1
ATOM 570 O O . THR A 1 72 ? 16.698 4.861 -11.397 1.00 96.62 72 THR A O 1
ATOM 573 N N . PHE A 1 73 ? 17.091 3.952 -9.387 1.00 96.12 73 PHE A N 1
ATOM 574 C CA . PHE A 1 73 ? 18.287 3.221 -9.792 1.00 96.12 73 PHE A CA 1
ATOM 575 C C . PHE A 1 73 ? 17.967 2.171 -10.857 1.00 96.12 73 PHE A C 1
ATOM 577 O O . PHE A 1 73 ? 18.655 2.109 -11.871 1.00 96.12 73 PHE A O 1
ATOM 584 N N . LEU A 1 74 ? 16.915 1.371 -10.674 1.00 95.38 74 LEU A N 1
ATOM 585 C CA . LEU A 1 74 ? 16.494 0.377 -11.662 1.00 95.38 74 LEU A CA 1
ATOM 586 C C . LEU A 1 74 ? 16.093 1.033 -12.988 1.00 95.38 74 LEU A C 1
ATOM 588 O O . LEU A 1 74 ? 16.493 0.535 -14.032 1.00 95.38 74 LEU A O 1
ATOM 592 N N . GLY A 1 75 ? 15.381 2.161 -12.952 1.00 93.44 75 GLY A N 1
ATOM 593 C CA . GLY A 1 75 ? 14.941 2.872 -14.153 1.00 93.44 75 GLY A CA 1
ATOM 594 C C . GLY A 1 75 ? 16.059 3.585 -14.921 1.00 93.44 75 GLY A C 1
ATOM 595 O O . GLY A 1 75 ? 16.007 3.630 -16.145 1.00 93.44 75 GLY A O 1
ATOM 596 N N . LEU A 1 76 ? 17.065 4.140 -14.231 1.00 94.69 76 LEU A N 1
ATOM 597 C CA . LEU A 1 76 ? 18.170 4.883 -14.865 1.00 94.69 76 LEU A CA 1
ATOM 598 C C . LEU A 1 76 ? 19.407 4.026 -15.168 1.00 94.69 76 LEU A C 1
ATOM 600 O O . LEU A 1 76 ? 20.299 4.459 -15.895 1.00 94.69 76 LEU A O 1
ATOM 604 N N . SER A 1 77 ? 19.512 2.841 -14.570 1.00 93.81 77 SER A N 1
ATOM 605 C CA . SER A 1 77 ? 20.628 1.926 -14.810 1.00 93.81 77 SER A CA 1
ATOM 606 C C . SER A 1 77 ? 20.352 0.986 -15.985 1.00 93.81 77 SER A C 1
ATOM 608 O O . SER A 1 77 ? 19.232 0.869 -16.470 1.00 93.81 77 SER A O 1
ATOM 610 N N . ARG A 1 78 ? 21.377 0.213 -16.370 1.00 89.69 78 ARG A N 1
ATOM 611 C CA . ARG A 1 78 ? 21.291 -0.877 -17.363 1.00 89.69 78 ARG A CA 1
ATOM 612 C C . ARG A 1 78 ? 20.196 -1.916 -17.078 1.00 89.69 78 ARG A C 1
ATOM 614 O O . ARG A 1 78 ? 19.872 -2.716 -17.945 1.00 89.69 78 ARG A O 1
ATOM 621 N N . TYR A 1 79 ? 19.701 -1.980 -15.838 1.00 90.25 79 TYR A N 1
ATOM 622 C CA . TYR A 1 79 ? 18.655 -2.925 -15.457 1.00 90.25 79 TYR A CA 1
ATOM 623 C C . TYR A 1 79 ? 17.282 -2.514 -16.006 1.00 90.25 79 TYR A C 1
ATOM 625 O O . TYR A 1 79 ? 16.418 -3.376 -16.135 1.00 90.25 79 TYR A O 1
ATOM 633 N N . GLY A 1 80 ? 17.091 -1.243 -16.378 1.00 86.19 80 GLY A N 1
ATOM 634 C CA . GLY A 1 80 ? 15.863 -0.756 -17.009 1.00 86.19 80 GLY A CA 1
ATOM 635 C C . GLY A 1 80 ? 15.660 -1.272 -18.436 1.00 86.19 80 GLY A C 1
ATOM 636 O O . GLY A 1 80 ? 14.524 -1.368 -18.891 1.00 86.19 80 GLY A O 1
ATOM 637 N N . ASP A 1 81 ? 16.738 -1.676 -19.115 1.00 86.12 81 ASP A N 1
ATOM 638 C CA . ASP A 1 81 ? 16.685 -2.237 -20.473 1.00 86.12 81 ASP A CA 1
ATOM 639 C C . ASP A 1 81 ? 16.225 -3.706 -20.493 1.00 86.12 81 ASP A C 1
ATOM 641 O O . ASP A 1 81 ? 15.963 -4.278 -21.556 1.00 86.12 81 ASP A O 1
ATOM 645 N N . ILE A 1 82 ? 16.133 -4.345 -19.321 1.00 89.19 82 ILE A N 1
ATOM 646 C CA . ILE A 1 82 ? 15.740 -5.748 -19.203 1.00 89.19 82 ILE A CA 1
ATOM 647 C C . ILE A 1 82 ? 14.236 -5.873 -19.453 1.00 89.19 82 ILE A C 1
ATOM 649 O O . ILE A 1 82 ? 13.408 -5.373 -18.691 1.00 89.19 82 ILE A O 1
ATOM 653 N N . LYS A 1 83 ? 13.869 -6.613 -20.504 1.00 87.06 83 LYS A N 1
ATOM 654 C CA . LYS A 1 83 ? 12.472 -6.968 -20.766 1.00 87.06 83 LYS A CA 1
ATOM 655 C C . LYS A 1 83 ? 11.959 -7.955 -19.717 1.00 87.06 83 LYS A C 1
ATOM 657 O O . LYS A 1 83 ? 12.564 -8.994 -19.469 1.00 87.06 83 LYS A O 1
ATOM 662 N N . LEU A 1 84 ? 10.789 -7.660 -19.152 1.00 88.06 84 LEU A N 1
ATOM 663 C CA . LEU A 1 84 ? 10.061 -8.551 -18.244 1.00 88.06 84 LEU A CA 1
ATOM 664 C C . LEU A 1 84 ? 9.303 -9.624 -19.042 1.00 88.06 84 LEU A C 1
ATOM 666 O O . LEU A 1 84 ? 8.083 -9.578 -19.177 1.00 88.06 84 LEU A O 1
ATOM 670 N N . GLY A 1 85 ? 10.044 -10.565 -19.619 1.00 86.50 85 GLY A N 1
ATOM 671 C CA . GLY A 1 85 ? 9.517 -11.654 -20.438 1.00 86.50 85 GLY A CA 1
ATOM 672 C C . GLY A 1 85 ? 10.625 -12.311 -21.264 1.00 86.50 85 GLY A C 1
ATOM 673 O O . GLY A 1 85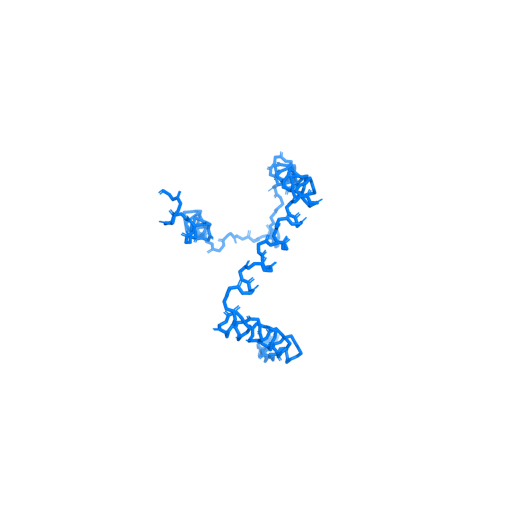 ? 11.784 -11.918 -21.150 1.00 86.50 85 GLY A O 1
ATOM 674 N N . PRO A 1 86 ? 10.303 -13.310 -22.099 1.00 85.31 86 PRO A N 1
ATOM 675 C CA . PRO A 1 86 ? 11.256 -13.851 -23.067 1.00 85.31 86 PRO A CA 1
ATOM 676 C C . PRO A 1 86 ? 11.829 -12.746 -23.973 1.00 85.31 86 PRO A C 1
ATOM 678 O O . PRO A 1 86 ? 11.124 -11.789 -24.287 1.00 85.31 86 PRO A O 1
ATOM 681 N N . ASP A 1 87 ? 13.062 -12.886 -24.468 1.00 83.88 87 ASP A N 1
ATOM 682 C CA . ASP A 1 87 ? 13.746 -11.831 -25.253 1.00 83.88 87 ASP A CA 1
ATOM 683 C C . ASP A 1 87 ? 12.951 -11.349 -26.489 1.00 83.88 87 ASP A C 1
ATOM 685 O O . ASP A 1 87 ? 13.019 -10.185 -26.905 1.00 83.88 87 ASP A O 1
ATOM 689 N N . HIS A 1 88 ? 12.152 -12.255 -27.054 1.00 85.75 88 HIS A N 1
ATOM 690 C CA . HIS A 1 88 ? 11.289 -12.055 -28.219 1.00 85.75 88 HIS A CA 1
ATOM 691 C C . HIS A 1 88 ? 9.869 -11.579 -27.869 1.00 85.75 88 HIS A C 1
ATOM 693 O O . HIS A 1 88 ? 9.043 -11.422 -28.769 1.00 85.75 88 HIS A O 1
ATOM 699 N N . ALA A 1 89 ? 9.568 -11.340 -26.592 1.00 87.38 89 ALA A N 1
ATOM 700 C CA . ALA A 1 89 ? 8.282 -10.806 -26.175 1.00 87.38 89 ALA A CA 1
ATOM 701 C C . ALA A 1 89 ? 8.061 -9.396 -26.745 1.00 87.38 89 ALA A C 1
ATOM 703 O O . ALA A 1 89 ? 8.966 -8.547 -26.774 1.00 87.38 89 ALA A O 1
ATOM 704 N N . GLN A 1 90 ? 6.829 -9.177 -27.192 1.00 86.19 90 GLN A N 1
ATOM 705 C CA . GLN A 1 90 ? 6.286 -7.891 -27.611 1.00 86.19 90 GLN A CA 1
ATOM 706 C C . GLN A 1 90 ? 5.261 -7.439 -26.562 1.00 86.19 90 GLN A C 1
ATOM 708 O O . GLN A 1 90 ? 4.674 -8.290 -25.895 1.00 86.19 90 GLN A O 1
ATOM 713 N N . PRO A 1 91 ? 5.048 -6.129 -26.376 1.00 88.00 91 PRO A N 1
ATOM 714 C CA . PRO A 1 91 ? 4.047 -5.644 -25.436 1.00 88.00 91 PRO A CA 1
ATOM 715 C C . PRO A 1 91 ? 2.632 -6.042 -25.884 1.00 88.00 91 PRO A C 1
ATOM 717 O O . PRO A 1 91 ? 2.232 -5.753 -27.010 1.00 88.00 91 PRO A O 1
ATOM 720 N N . ASP A 1 92 ? 1.861 -6.648 -24.976 1.00 89.38 92 ASP A N 1
ATOM 721 C CA . ASP A 1 92 ? 0.465 -7.048 -25.229 1.00 89.38 92 ASP A CA 1
ATOM 722 C C . ASP A 1 92 ? -0.478 -5.843 -25.400 1.00 89.38 92 ASP A C 1
ATOM 724 O O . ASP A 1 92 ? -1.543 -5.945 -26.009 1.00 89.38 92 ASP A O 1
ATOM 728 N N . PHE A 1 93 ? -0.089 -4.681 -24.866 1.00 90.25 93 PHE A N 1
ATOM 729 C CA . PHE A 1 93 ? -0.872 -3.450 -24.892 1.00 90.25 93 PHE A CA 1
ATOM 730 C C . PHE A 1 93 ? -0.089 -2.311 -25.540 1.00 90.25 93 PHE A C 1
ATOM 732 O O . PHE A 1 93 ? 1.116 -2.167 -25.338 1.00 90.25 93 PHE A O 1
ATOM 739 N N . SER A 1 94 ? -0.797 -1.449 -26.275 1.00 93.00 94 SER A N 1
ATOM 740 C CA . SER A 1 94 ? -0.208 -0.214 -26.803 1.00 93.00 94 SER A CA 1
ATOM 741 C C . SER A 1 94 ? 0.247 0.708 -25.664 1.00 93.00 94 SER A C 1
ATOM 743 O O . SER A 1 94 ? -0.358 0.708 -24.590 1.00 93.00 94 SER A O 1
ATOM 745 N N . TYR A 1 95 ? 1.256 1.553 -25.901 1.00 92.56 95 TYR A N 1
ATOM 746 C CA . TYR A 1 95 ? 1.762 2.496 -24.892 1.00 92.56 95 TYR A CA 1
ATOM 747 C C . TYR A 1 95 ? 0.671 3.397 -24.289 1.00 92.56 95 TYR A C 1
ATOM 749 O O . TYR A 1 95 ? 0.670 3.636 -23.084 1.00 92.56 95 TYR A O 1
ATOM 757 N N . HIS A 1 96 ? -0.290 3.847 -25.101 1.00 95.06 96 HIS A N 1
ATOM 758 C CA . HIS A 1 96 ? -1.405 4.677 -24.636 1.00 95.06 96 HIS A CA 1
ATOM 759 C C . HIS A 1 96 ? -2.355 3.894 -23.724 1.00 95.06 96 HIS A C 1
ATOM 761 O O . HIS A 1 96 ? -2.734 4.377 -22.658 1.00 95.06 96 HIS A O 1
ATOM 767 N N . SER A 1 97 ? -2.707 2.666 -24.115 1.00 94.50 97 SER A N 1
ATOM 768 C CA . SER A 1 97 ? -3.551 1.782 -23.304 1.00 94.50 97 SER A CA 1
ATOM 769 C C . S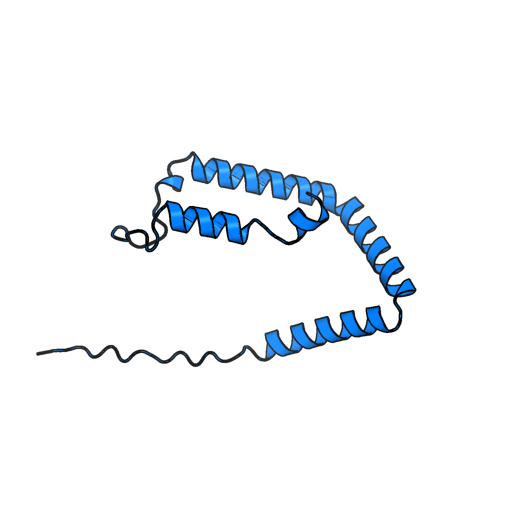ER A 1 97 ? -2.860 1.397 -21.994 1.00 94.50 97 SER A C 1
ATOM 771 O O . SER A 1 97 ? -3.489 1.413 -20.941 1.00 94.50 97 SER A O 1
ATOM 773 N N . TRP A 1 98 ? -1.558 1.106 -22.040 1.00 94.31 98 TRP A N 1
ATOM 774 C CA . TRP A 1 98 ? -0.753 0.797 -20.859 1.00 94.31 98 TRP A CA 1
ATOM 775 C C . TRP A 1 98 ? -0.679 1.972 -19.881 1.00 94.31 98 TRP A C 1
ATOM 777 O O . TRP A 1 98 ? -0.918 1.795 -18.686 1.00 94.31 98 TRP A O 1
ATOM 787 N N . PHE A 1 99 ? -0.434 3.183 -20.385 1.00 93.50 99 PHE A N 1
ATOM 788 C CA . PHE A 1 99 ? -0.420 4.384 -19.554 1.00 93.50 99 PHE A CA 1
ATOM 789 C C . PHE A 1 99 ? -1.785 4.634 -18.894 1.00 93.50 99 PHE A C 1
ATOM 791 O O . PHE A 1 99 ? -1.850 4.915 -17.697 1.00 93.50 99 PHE A O 1
ATOM 798 N N . ALA A 1 100 ? -2.883 4.454 -19.637 1.00 94.12 100 ALA A N 1
ATOM 799 C CA . ALA A 1 100 ? -4.233 4.566 -19.089 1.00 94.12 100 ALA A CA 1
ATOM 800 C C . ALA A 1 100 ? -4.508 3.532 -17.979 1.00 94.12 100 ALA A C 1
ATOM 802 O O . ALA A 1 100 ? -5.138 3.871 -16.977 1.00 94.12 100 ALA A O 1
ATOM 803 N N . MET A 1 101 ? -4.002 2.297 -18.111 1.00 94.56 101 MET A N 1
ATOM 804 C CA . MET A 1 101 ? -4.111 1.275 -17.060 1.00 94.56 101 MET A CA 1
ATOM 805 C C . MET A 1 101 ? -3.346 1.666 -15.792 1.00 94.56 101 MET A C 1
ATOM 807 O O . MET A 1 101 ? -3.895 1.539 -14.699 1.00 94.56 101 MET A O 1
ATOM 811 N N . LEU A 1 102 ? -2.120 2.188 -15.918 1.00 93.31 102 LEU A N 1
ATOM 812 C CA . LEU A 1 102 ? -1.354 2.681 -14.766 1.00 93.31 102 LEU A CA 1
ATOM 813 C C . LEU A 1 102 ? -2.053 3.848 -14.070 1.00 93.31 102 LEU A C 1
ATOM 815 O O . LEU A 1 102 ? -2.132 3.878 -12.842 1.00 93.31 102 LEU A O 1
ATOM 819 N N . PHE A 1 103 ? -2.594 4.784 -14.849 1.00 90.25 103 PHE A N 1
ATOM 820 C CA . PHE A 1 103 ? -3.353 5.903 -14.310 1.00 90.25 103 PHE A CA 1
ATOM 821 C C . PHE A 1 103 ? -4.600 5.413 -13.567 1.00 90.25 103 PHE A C 1
ATOM 823 O O . PHE A 1 103 ? -4.807 5.773 -12.412 1.00 90.25 103 PHE A O 1
ATOM 830 N N . SER A 1 104 ? -5.387 4.516 -14.168 1.00 91.31 104 SER A N 1
ATOM 831 C CA . SER A 1 104 ? -6.570 3.942 -13.517 1.00 91.31 104 SER A CA 1
ATOM 832 C C . SER A 1 104 ? -6.234 3.146 -12.253 1.00 91.31 104 SER A C 1
ATOM 834 O O . SER A 1 104 ? -7.028 3.153 -11.318 1.00 91.31 104 SER A O 1
ATOM 836 N N . ALA A 1 105 ? -5.093 2.455 -12.214 1.00 91.19 105 ALA A N 1
ATOM 8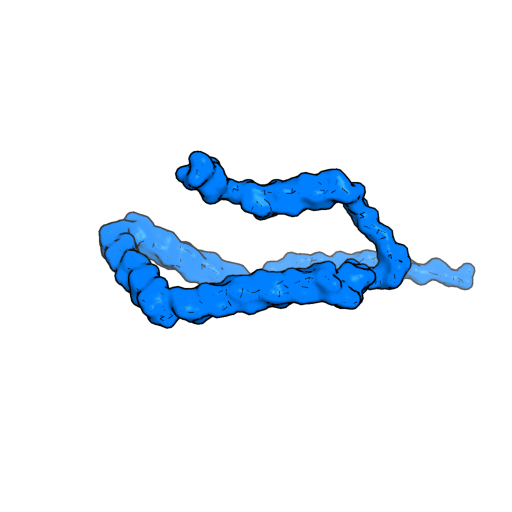37 C CA . ALA A 1 105 ? -4.652 1.727 -11.028 1.00 91.19 105 ALA A CA 1
ATOM 838 C C . ALA A 1 105 ? -4.201 2.673 -9.899 1.00 91.19 105 ALA A C 1
ATOM 840 O O . ALA A 1 105 ? -4.364 2.344 -8.725 1.00 91.19 105 ALA A O 1
ATOM 841 N N . GLY A 1 106 ? -3.642 3.840 -10.242 1.00 86.12 106 GLY A N 1
ATOM 842 C CA . GLY A 1 106 ? -3.169 4.836 -9.276 1.00 86.12 106 GLY A CA 1
ATOM 843 C C . GLY A 1 106 ? -4.250 5.794 -8.761 1.00 86.12 106 GLY A C 1
ATOM 844 O O . GLY A 1 106 ? -4.187 6.233 -7.612 1.00 86.12 106 GLY A O 1
ATOM 845 N N . MET A 1 107 ? -5.254 6.116 -9.578 1.00 88.75 107 MET A N 1
ATOM 846 C CA . MET A 1 107 ? -6.331 7.048 -9.226 1.00 88.75 107 MET A CA 1
ATOM 847 C C . MET A 1 107 ? -7.382 6.363 -8.340 1.00 88.75 107 MET A C 1
ATOM 849 O O . MET A 1 107 ? -8.402 5.867 -8.813 1.00 88.75 107 MET A O 1
ATOM 853 N N . GLY A 1 108 ? -7.120 6.312 -7.034 1.00 82.81 108 GLY A N 1
ATOM 854 C CA . GLY A 1 108 ? -8.034 5.739 -6.043 1.00 82.81 108 GLY A CA 1
ATOM 855 C C . GLY A 1 108 ? -9.032 6.740 -5.446 1.00 82.81 108 GLY A C 1
ATOM 856 O O . GLY A 1 108 ? -8.992 7.941 -5.710 1.00 82.81 108 GLY A O 1
ATOM 857 N N . ILE A 1 109 ? -9.882 6.242 -4.539 1.00 84.94 109 ILE A N 1
ATOM 858 C CA . ILE A 1 109 ? -10.855 7.049 -3.777 1.00 84.94 109 ILE A CA 1
ATOM 859 C C . ILE A 1 109 ? -10.207 8.215 -3.013 1.00 84.94 109 ILE A C 1
ATOM 861 O O . ILE A 1 109 ? -10.835 9.249 -2.817 1.00 84.94 109 ILE A O 1
ATOM 865 N N . GLY A 1 110 ? -8.928 8.085 -2.642 1.00 78.94 110 GLY A N 1
ATOM 866 C CA . GLY A 1 110 ? -8.177 9.132 -1.950 1.00 78.94 110 GLY A CA 1
ATOM 867 C C . GLY A 1 110 ? -8.162 10.471 -2.692 1.00 78.94 110 GLY A C 1
ATOM 868 O O . GLY A 1 110 ? -8.255 11.508 -2.049 1.00 78.94 110 GLY A O 1
ATOM 869 N N . LEU A 1 111 ? -8.143 10.479 -4.028 1.00 83.00 111 LEU A N 1
ATOM 870 C CA . LEU A 1 111 ? -8.149 11.732 -4.790 1.00 83.00 111 LEU A CA 1
ATOM 871 C C . LEU A 1 111 ? -9.521 12.412 -4.830 1.00 83.00 111 LEU A C 1
ATOM 873 O O . LEU A 1 111 ? -9.577 13.625 -4.949 1.00 83.00 111 LEU A O 1
ATOM 877 N N . MET A 1 112 ? -10.626 11.671 -4.693 1.00 85.31 112 MET A N 1
ATOM 878 C CA . MET A 1 112 ? -11.955 12.294 -4.571 1.00 85.31 112 MET A CA 1
ATOM 879 C C . MET A 1 112 ? -12.189 12.908 -3.188 1.00 85.31 112 MET A C 1
ATOM 881 O O . MET A 1 112 ? -12.982 13.833 -3.062 1.00 85.31 112 MET A O 1
ATOM 885 N N . PHE A 1 113 ? -11.541 12.373 -2.149 1.00 81.12 113 PHE A N 1
ATOM 886 C CA . PHE A 1 113 ? -11.722 12.838 -0.771 1.00 81.12 113 PHE A CA 1
ATOM 887 C C . PHE A 1 113 ? -10.732 13.933 -0.358 1.00 81.12 113 PHE A C 1
ATOM 889 O O . PHE A 1 113 ? -11.070 14.749 0.496 1.00 81.12 113 PHE A O 1
ATOM 896 N N . PHE A 1 114 ? -9.523 13.942 -0.928 1.00 79.56 114 PHE A N 1
ATOM 897 C CA . PHE A 1 114 ? -8.438 14.860 -0.555 1.00 79.56 114 PHE A CA 1
ATOM 898 C C . PHE A 1 114 ? -7.944 15.752 -1.708 1.00 79.56 114 PHE A C 1
ATOM 900 O O . PHE A 1 114 ? -6.956 16.464 -1.521 1.00 79.56 114 PHE A O 1
ATOM 907 N N . GLY A 1 115 ? -8.558 15.656 -2.891 1.00 66.19 115 GLY A N 1
ATOM 908 C CA . GLY A 1 115 ? -8.194 16.422 -4.090 1.00 66.19 115 GLY A CA 1
ATOM 909 C C . GLY A 1 115 ? -8.796 17.815 -4.153 1.00 66.19 115 GLY A C 1
ATOM 910 O O . GLY A 1 115 ? -9.827 18.057 -3.487 1.00 66.19 115 GLY A O 1
#